Protein AF-A0A1E5K5W7-F1 (afdb_monomer)

Radius of gyration: 30.01 Å; Cα contacts (8 Å, |Δi|>4): 104; chains: 1; bounding box: 44×25×109 Å

Sequence (153 aa):
MSGNEMIEFVAALFMLGGAIMAVISAIGIIRFPDVYTRSHAGTKSSTLAVLMTLLGAFIYFASEQGFYSVRLLLGIAFVFLTAPVAGHLITRAAYRASVKMADTTIEDELKDVIKEVQEETQEEKKSIEELKENTDEVNVEKIDKNDSNAERT

pLDDT: mean 84.85, std 9.35, range [55.38, 96.12]

Secondary structure (DSSP, 8-state):
--HHHHHHHHHHHHHHHHHHHHHHHHHHHHH-SSHHHHHHHHHHHHHHHHHHHHHHHHHHHHHHHS---HHHHHHHHHHHHHHHHHHHHHHHHHHHTTPPPPTT----HHHHHHHHHHHHHHHHHHHHHHHHHHHHHHHHHHHHHHHHHHTT-

Structure (mmCIF, N/CA/C/O backbone):
data_AF-A0A1E5K5W7-F1
#
_entry.id   AF-A0A1E5K5W7-F1
#
loop_
_atom_site.group_PDB
_atom_site.id
_atom_site.type_symbol
_atom_site.label_atom_id
_atom_site.label_alt_id
_atom_site.label_comp_id
_atom_site.label_asym_id
_atom_site.label_entity_id
_atom_site.label_seq_id
_atom_site.pdbx_PDB_ins_code
_atom_site.Cartn_x
_atom_site.Cartn_y
_atom_site.Cartn_z
_atom_site.occupancy
_atom_site.B_iso_or_equiv
_atom_site.auth_seq_id
_atom_site.auth_comp_id
_atom_site.auth_asym_id
_atom_site.auth_atom_id
_atom_site.pdbx_PDB_model_num
ATOM 1 N N . MET A 1 1 ? -8.286 -1.126 38.473 1.00 60.28 1 MET A N 1
ATOM 2 C CA . MET A 1 1 ? -8.439 -0.601 37.107 1.00 60.28 1 MET A CA 1
ATOM 3 C C . MET A 1 1 ? -9.893 -0.744 36.737 1.00 60.28 1 MET A C 1
ATOM 5 O O . MET A 1 1 ? -10.424 -1.847 36.846 1.00 60.28 1 MET A O 1
ATOM 9 N N . SER A 1 2 ? -10.551 0.365 36.418 1.00 77.44 2 SER A N 1
ATOM 10 C CA . SER A 1 2 ? -11.895 0.315 35.837 1.00 77.44 2 SER A CA 1
ATOM 11 C C . SER A 1 2 ? -11.824 -0.347 34.448 1.00 77.44 2 SER A C 1
ATOM 13 O O . SER A 1 2 ? -10.752 -0.424 33.844 1.00 77.44 2 SER A O 1
ATOM 15 N N . GLY A 1 3 ? -12.942 -0.8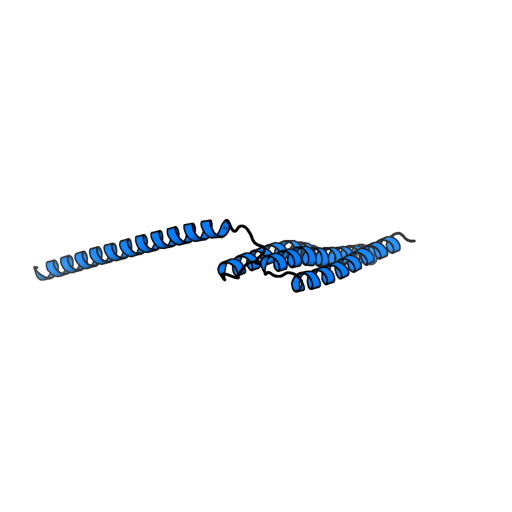74 33.936 1.00 76.06 3 GLY A N 1
ATOM 16 C CA . GLY A 1 3 ? -12.967 -1.511 32.610 1.00 76.06 3 GLY A CA 1
ATOM 17 C C . GLY A 1 3 ? -12.516 -0.570 31.483 1.00 76.06 3 GLY A C 1
ATOM 18 O O . GLY A 1 3 ? -11.834 -1.011 30.562 1.00 76.06 3 GLY A O 1
ATOM 19 N N . ASN A 1 4 ? -12.813 0.726 31.613 1.00 81.06 4 ASN A N 1
ATOM 20 C CA . ASN A 1 4 ? -12.421 1.754 30.647 1.00 81.06 4 ASN A CA 1
ATOM 21 C C . ASN A 1 4 ? -10.916 2.041 30.681 1.00 81.06 4 ASN A C 1
ATOM 23 O O . ASN A 1 4 ? -10.288 2.042 29.628 1.00 81.06 4 ASN A O 1
ATOM 27 N N . GLU A 1 5 ? -10.307 2.144 31.867 1.00 84.75 5 GLU A N 1
ATOM 28 C CA . GLU A 1 5 ? -8.856 2.367 31.996 1.00 84.75 5 GLU A CA 1
ATOM 29 C C . GLU A 1 5 ? -8.031 1.271 31.300 1.00 84.75 5 GLU A C 1
ATOM 31 O O . GLU A 1 5 ? -6.982 1.536 30.713 1.00 84.75 5 GLU A O 1
ATOM 36 N N . MET A 1 6 ? -8.500 0.017 31.340 1.00 88.00 6 MET A N 1
ATOM 37 C CA . MET A 1 6 ? -7.827 -1.081 30.642 1.00 88.00 6 MET A CA 1
ATOM 38 C C . MET A 1 6 ? -7.933 -0.937 29.117 1.00 88.00 6 MET A C 1
ATOM 40 O O . MET A 1 6 ? -6.960 -1.195 28.408 1.00 88.00 6 MET A O 1
ATOM 44 N N . ILE A 1 7 ? -9.092 -0.511 28.609 1.00 89.38 7 ILE A N 1
ATOM 45 C CA . ILE A 1 7 ? -9.319 -0.296 27.176 1.00 89.38 7 ILE A CA 1
ATOM 46 C C . ILE A 1 7 ? -8.482 0.880 26.664 1.00 89.38 7 ILE A C 1
ATOM 48 O O . ILE A 1 7 ? -7.869 0.769 25.603 1.00 89.38 7 ILE A O 1
ATOM 52 N N . GLU A 1 8 ? -8.393 1.967 27.429 1.00 88.94 8 GLU A N 1
ATOM 53 C CA . GLU A 1 8 ? -7.534 3.110 27.113 1.00 88.94 8 GLU A CA 1
ATOM 54 C C . GLU A 1 8 ? -6.067 2.696 26.985 1.00 88.94 8 GLU A C 1
ATOM 56 O O . GLU A 1 8 ? -5.397 3.062 26.017 1.00 88.94 8 GLU A O 1
ATOM 61 N N . PHE A 1 9 ? -5.574 1.872 27.915 1.00 91.62 9 PHE A N 1
ATOM 62 C CA . PHE A 1 9 ? -4.200 1.378 27.870 1.00 91.62 9 PHE A CA 1
ATOM 63 C C . PHE A 1 9 ? -3.940 0.508 26.631 1.00 91.62 9 PHE A C 1
ATOM 65 O O . PHE A 1 9 ? -2.911 0.649 25.966 1.00 91.62 9 PHE A O 1
ATOM 72 N N . VAL A 1 10 ? -4.891 -0.361 26.273 1.00 91.94 10 VAL A N 1
ATOM 73 C CA . VAL A 1 10 ? -4.809 -1.178 25.052 1.00 91.94 10 VAL A CA 1
ATOM 74 C C . VAL A 1 10 ? -4.834 -0.295 23.803 1.00 91.94 10 VAL A C 1
ATOM 76 O O . VAL A 1 10 ? -4.003 -0.474 22.913 1.00 91.94 10 VAL A O 1
ATOM 79 N N . ALA A 1 11 ? -5.731 0.689 23.736 1.00 92.75 11 ALA A N 1
ATOM 80 C CA . ALA A 1 11 ? -5.807 1.629 22.623 1.00 92.75 11 ALA A CA 1
ATOM 81 C C . ALA A 1 11 ? -4.501 2.423 22.457 1.00 92.75 11 ALA A C 1
ATOM 83 O O . ALA A 1 11 ? -3.990 2.550 21.340 1.00 92.75 11 ALA A O 1
ATOM 84 N N . ALA A 1 12 ? -3.921 2.895 23.564 1.00 93.00 12 ALA A N 1
ATOM 85 C CA . ALA A 1 12 ? -2.630 3.572 23.578 1.00 93.00 12 ALA A CA 1
ATOM 86 C C . ALA A 1 12 ? -1.505 2.669 23.054 1.00 93.00 12 ALA A C 1
ATOM 88 O O . ALA A 1 12 ? -0.698 3.112 22.236 1.00 93.00 12 ALA A O 1
ATOM 89 N N . LEU A 1 13 ? -1.484 1.391 23.448 1.00 94.81 13 LEU A N 1
ATOM 90 C CA . LEU A 1 13 ? -0.502 0.423 22.957 1.00 94.81 13 LEU A CA 1
ATOM 91 C C . LEU A 1 13 ? -0.634 0.185 21.444 1.00 94.81 13 LEU A C 1
ATOM 93 O O . LEU A 1 13 ? 0.376 0.121 20.743 1.00 94.81 13 LEU A O 1
ATOM 97 N N . PHE A 1 14 ? -1.861 0.105 20.922 1.00 94.69 14 PHE A N 1
ATOM 98 C CA . PHE A 1 14 ? -2.115 -0.015 19.483 1.00 94.69 14 PHE A CA 1
ATOM 99 C C . PHE A 1 14 ? -1.647 1.218 18.706 1.00 94.69 14 PHE A C 1
ATOM 101 O O . PHE A 1 14 ? -0.981 1.076 17.680 1.00 94.69 14 PHE A O 1
ATOM 108 N N . MET A 1 15 ? -1.942 2.423 19.200 1.00 95.06 15 MET A N 1
ATOM 109 C CA . MET A 1 15 ? -1.485 3.668 18.574 1.00 95.06 15 MET A CA 1
ATOM 110 C C . MET A 1 15 ? 0.042 3.789 18.604 1.00 95.06 15 MET A C 1
ATOM 112 O O . MET A 1 15 ? 0.654 4.146 17.598 1.00 95.06 15 MET A O 1
ATOM 116 N N . LEU A 1 16 ? 0.673 3.430 19.723 1.00 96.06 16 LEU A N 1
ATOM 117 C CA . LEU A 1 16 ? 2.127 3.447 19.863 1.00 96.06 16 LEU A CA 1
ATOM 118 C C . LEU A 1 16 ? 2.795 2.402 18.957 1.00 96.06 16 LEU A C 1
ATOM 120 O O . LEU A 1 16 ? 3.775 2.710 18.279 1.00 96.06 16 LEU A O 1
ATOM 124 N N . GLY A 1 17 ? 2.230 1.196 18.867 1.00 95.75 17 GLY A N 1
ATOM 125 C CA . GLY A 1 17 ? 2.673 0.170 17.923 1.00 95.75 17 GLY A CA 1
ATOM 126 C C . GLY A 1 17 ? 2.533 0.617 16.465 1.00 95.75 17 GLY A C 1
ATOM 127 O O . GLY A 1 17 ? 3.459 0.436 15.674 1.00 95.75 17 GLY A O 1
ATOM 128 N N . GLY A 1 18 ? 1.423 1.278 16.122 1.00 95.75 18 GLY A N 1
ATOM 129 C CA . GLY A 1 18 ? 1.215 1.887 14.809 1.00 95.75 18 GLY A CA 1
ATOM 130 C C . GLY A 1 18 ? 2.259 2.961 14.485 1.00 95.75 18 GLY A C 1
ATOM 131 O O . GLY A 1 18 ? 2.830 2.952 13.395 1.00 95.75 18 GLY A O 1
ATOM 132 N N . ALA A 1 19 ? 2.592 3.825 15.446 1.00 95.62 19 ALA A N 1
ATOM 133 C CA . ALA A 1 19 ? 3.629 4.844 15.286 1.00 95.62 19 ALA A CA 1
ATOM 134 C C . ALA A 1 19 ? 5.023 4.233 15.059 1.00 95.62 19 ALA A C 1
ATOM 136 O O . ALA A 1 19 ? 5.746 4.660 14.157 1.00 95.62 19 ALA A O 1
ATOM 137 N N . ILE A 1 20 ? 5.391 3.193 15.815 1.00 96.12 20 ILE A N 1
ATOM 138 C CA . ILE A 1 20 ? 6.658 2.471 15.616 1.00 96.12 20 ILE A CA 1
ATOM 139 C C . ILE A 1 20 ? 6.699 1.838 14.220 1.00 96.12 20 ILE A C 1
ATOM 141 O O . ILE A 1 20 ? 7.697 1.970 13.511 1.00 96.12 20 ILE A O 1
ATOM 145 N N . MET A 1 21 ? 5.606 1.206 13.786 1.00 94.81 21 MET A N 1
ATOM 146 C CA . MET A 1 21 ? 5.505 0.637 12.440 1.00 94.81 21 MET A CA 1
ATOM 147 C C . MET A 1 21 ? 5.626 1.704 11.345 1.00 94.81 21 MET A C 1
ATOM 149 O O . MET A 1 21 ? 6.248 1.442 10.316 1.00 94.81 21 MET A O 1
ATOM 153 N N . ALA A 1 22 ? 5.109 2.919 11.561 1.00 94.62 22 ALA A N 1
ATOM 154 C CA . ALA A 1 22 ? 5.268 4.027 10.618 1.00 94.62 22 ALA A CA 1
ATOM 155 C C . ALA A 1 22 ? 6.743 4.439 10.467 1.00 94.62 22 ALA A C 1
ATOM 157 O O . ALA A 1 22 ? 7.217 4.666 9.353 1.00 94.62 22 ALA A O 1
ATOM 158 N N . VAL A 1 23 ? 7.497 4.466 11.571 1.00 95.31 23 VAL A N 1
ATOM 159 C CA . VAL A 1 23 ? 8.943 4.735 11.545 1.00 95.31 23 VAL A CA 1
ATOM 160 C C . VAL A 1 23 ? 9.692 3.615 10.821 1.00 95.31 23 VAL A C 1
ATOM 162 O O . VAL A 1 23 ? 10.512 3.893 9.946 1.00 95.31 23 VAL A O 1
ATOM 165 N N . ILE A 1 24 ? 9.376 2.351 11.118 1.00 93.62 24 ILE A N 1
ATOM 166 C CA . ILE A 1 24 ? 9.959 1.193 10.422 1.00 93.62 24 ILE A CA 1
ATOM 167 C C . ILE A 1 24 ? 9.659 1.263 8.920 1.00 93.62 24 ILE A C 1
ATOM 169 O O . ILE A 1 24 ? 10.550 1.013 8.110 1.00 93.62 24 ILE A O 1
ATOM 173 N N . SER A 1 25 ? 8.444 1.662 8.537 1.00 92.75 25 SER A N 1
ATOM 174 C CA . SER A 1 25 ? 8.066 1.861 7.137 1.00 92.75 25 SER A CA 1
ATOM 175 C C . SER A 1 25 ? 8.931 2.915 6.454 1.00 92.75 25 SER A C 1
ATOM 177 O O . SER A 1 25 ? 9.406 2.685 5.342 1.00 92.75 25 SER A O 1
ATOM 179 N N . ALA A 1 26 ? 9.154 4.060 7.102 1.00 92.69 26 ALA A N 1
ATOM 180 C CA . ALA A 1 26 ? 9.996 5.120 6.556 1.00 92.69 26 ALA A CA 1
ATOM 181 C C . ALA A 1 26 ? 11.450 4.648 6.380 1.00 92.69 26 ALA A C 1
ATOM 183 O O . ALA A 1 26 ? 12.046 4.843 5.320 1.00 92.69 26 ALA A O 1
ATOM 184 N N . ILE A 1 27 ? 11.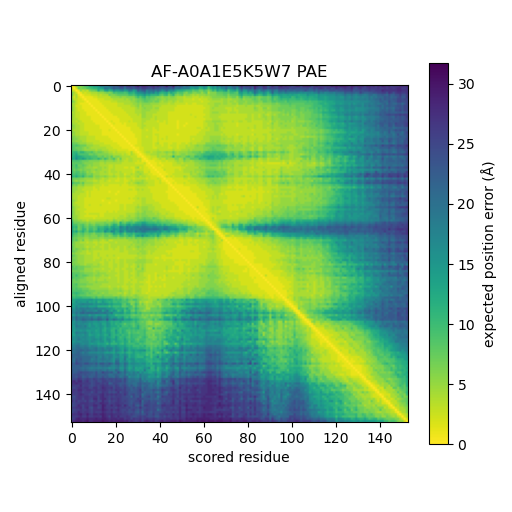996 3.955 7.383 1.00 93.25 27 ILE A N 1
ATOM 185 C CA . ILE A 1 27 ? 13.348 3.383 7.325 1.00 93.25 27 ILE A CA 1
ATOM 186 C C . ILE A 1 27 ? 13.448 2.332 6.212 1.00 93.25 27 ILE A C 1
ATOM 188 O O . ILE A 1 27 ? 14.424 2.329 5.462 1.00 93.25 27 ILE A O 1
ATOM 192 N N . GLY A 1 28 ? 12.438 1.470 6.065 1.00 88.44 28 GLY A N 1
ATOM 193 C CA . GLY A 1 28 ? 12.380 0.456 5.014 1.00 88.44 28 GLY A CA 1
ATOM 194 C C . GLY A 1 28 ? 12.497 1.076 3.624 1.00 88.44 28 GLY A C 1
ATOM 195 O O . GLY A 1 28 ? 13.357 0.677 2.842 1.00 88.44 28 GLY A O 1
ATOM 196 N N . ILE A 1 29 ? 11.714 2.118 3.342 1.00 89.38 29 ILE A N 1
ATOM 197 C CA . ILE A 1 29 ? 11.747 2.817 2.048 1.00 89.38 29 ILE A CA 1
ATOM 198 C C . ILE A 1 29 ? 13.140 3.400 1.749 1.00 89.38 29 ILE A C 1
ATOM 200 O O . ILE A 1 29 ? 13.587 3.349 0.604 1.00 89.38 29 ILE A O 1
ATOM 204 N N . ILE A 1 30 ? 13.849 3.912 2.759 1.00 90.56 30 ILE A N 1
ATOM 205 C CA . ILE A 1 30 ? 15.195 4.485 2.594 1.00 90.56 30 ILE A CA 1
ATOM 206 C C . ILE A 1 30 ? 16.260 3.391 2.406 1.00 90.56 30 ILE A C 1
ATOM 208 O O . ILE A 1 30 ? 17.221 3.583 1.662 1.00 90.56 30 ILE A O 1
ATOM 212 N N . ARG A 1 31 ? 16.115 2.243 3.080 1.00 90.00 31 ARG A N 1
ATOM 213 C CA . ARG A 1 31 ? 17.139 1.187 3.127 1.00 90.00 31 ARG A CA 1
ATOM 214 C C . ARG A 1 31 ? 17.138 0.280 1.896 1.00 90.00 31 ARG A C 1
ATOM 216 O O . ARG A 1 31 ? 18.201 -0.227 1.540 1.00 90.00 31 ARG A O 1
ATOM 223 N N . PHE A 1 32 ? 15.982 0.034 1.277 1.00 87.25 32 PHE A N 1
ATOM 224 C CA . PHE A 1 32 ? 15.895 -0.921 0.170 1.00 87.25 32 PHE A CA 1
ATOM 225 C C . PHE A 1 32 ? 16.517 -0.376 -1.132 1.00 87.25 32 PHE A C 1
ATOM 227 O O . PHE A 1 32 ? 16.402 0.819 -1.419 1.00 87.25 32 PHE A O 1
ATOM 234 N N . PRO A 1 33 ? 17.195 -1.226 -1.926 1.00 83.25 33 PRO A N 1
ATOM 235 C CA . PRO A 1 33 ? 17.977 -0.785 -3.083 1.00 83.25 33 PRO A CA 1
ATOM 236 C C . PRO A 1 33 ? 17.133 -0.480 -4.327 1.00 83.25 33 PRO A C 1
ATOM 238 O O . PRO A 1 33 ? 17.588 0.264 -5.188 1.00 83.25 33 PRO A O 1
ATOM 241 N N . ASP A 1 34 ? 15.915 -1.017 -4.422 1.00 85.19 34 ASP A N 1
ATOM 242 C CA . ASP A 1 34 ? 15.130 -1.027 -5.660 1.00 85.19 34 ASP A CA 1
ATOM 243 C C . ASP A 1 34 ? 13.660 -0.654 -5.415 1.00 85.19 34 ASP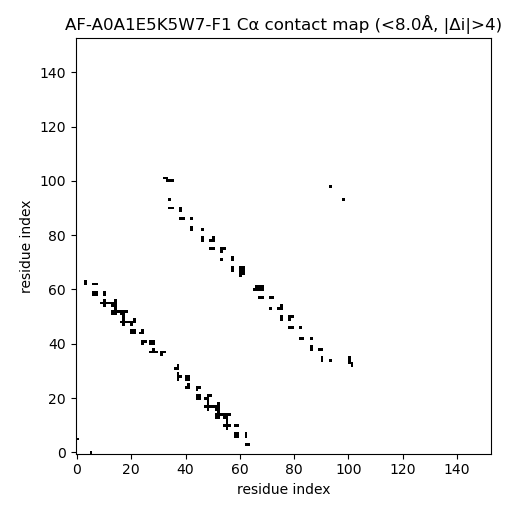 A C 1
ATOM 245 O O . ASP A 1 34 ? 13.124 -0.859 -4.328 1.00 85.19 34 ASP A O 1
ATOM 249 N N . VAL A 1 35 ? 12.994 -0.094 -6.425 1.00 85.06 35 VAL A N 1
ATOM 250 C CA . VAL A 1 35 ? 11.604 0.376 -6.379 1.00 85.06 35 VAL A CA 1
ATOM 251 C C . VAL A 1 35 ? 10.649 -0.755 -6.003 1.00 85.06 35 VAL A C 1
ATOM 253 O O . VAL A 1 35 ? 9.778 -0.548 -5.166 1.00 85.06 35 VAL A O 1
ATOM 256 N N . TYR A 1 36 ? 10.840 -1.965 -6.529 1.00 87.31 36 TYR A N 1
ATOM 257 C CA . TYR A 1 36 ? 9.973 -3.111 -6.226 1.00 87.31 36 TYR A CA 1
ATOM 258 C C . TYR A 1 36 ? 10.060 -3.520 -4.750 1.00 87.31 36 TYR A C 1
ATOM 260 O O . TYR A 1 36 ? 9.041 -3.707 -4.081 1.00 87.31 36 TYR A O 1
ATOM 268 N N . THR A 1 37 ? 11.281 -3.586 -4.212 1.00 86.62 37 THR A N 1
ATOM 269 C CA . THR A 1 37 ? 11.523 -3.933 -2.803 1.00 86.62 37 THR A CA 1
ATOM 270 C C . THR A 1 37 ? 11.104 -2.804 -1.857 1.00 86.62 37 THR A C 1
ATOM 272 O O . THR A 1 37 ? 10.507 -3.075 -0.813 1.00 86.62 37 THR A O 1
ATOM 275 N N . ARG A 1 38 ? 11.304 -1.537 -2.249 1.00 89.44 38 ARG A N 1
ATOM 276 C CA . ARG A 1 38 ? 10.794 -0.354 -1.533 1.00 89.44 38 ARG A CA 1
ATOM 277 C C . ARG A 1 38 ? 9.273 -0.319 -1.488 1.00 89.44 38 ARG A C 1
ATOM 279 O O . ARG A 1 38 ? 8.721 -0.110 -0.413 1.00 89.44 38 ARG A O 1
ATOM 286 N N . SER A 1 39 ? 8.598 -0.546 -2.614 1.00 88.62 39 SER A N 1
ATOM 287 C CA . SER A 1 39 ? 7.135 -0.597 -2.681 1.00 88.62 39 SER A CA 1
ATOM 288 C C . SER A 1 39 ? 6.591 -1.742 -1.837 1.00 88.62 39 SER A C 1
ATOM 290 O O . SER A 1 39 ? 5.638 -1.552 -1.090 1.00 88.62 39 SER A O 1
ATOM 292 N N . HIS A 1 40 ? 7.232 -2.911 -1.862 1.00 86.50 40 HIS A N 1
ATOM 293 C CA . HIS A 1 40 ? 6.817 -4.037 -1.033 1.00 86.50 40 HIS A CA 1
ATOM 294 C C . HIS A 1 40 ? 6.911 -3.733 0.465 1.00 86.50 40 HIS A C 1
ATOM 296 O O . HIS A 1 40 ? 5.942 -3.907 1.210 1.00 86.50 40 HIS A O 1
ATOM 302 N N . ALA A 1 41 ? 8.079 -3.265 0.904 1.00 87.62 41 ALA A N 1
ATOM 303 C CA . ALA A 1 41 ? 8.314 -2.936 2.298 1.00 87.62 41 ALA A CA 1
ATOM 304 C C . ALA A 1 41 ? 7.436 -1.771 2.756 1.00 87.62 41 ALA A C 1
ATOM 306 O O . ALA A 1 41 ? 6.764 -1.880 3.781 1.00 87.62 41 ALA A O 1
ATOM 307 N N . GLY A 1 42 ? 7.399 -0.692 1.972 1.00 87.56 42 GLY A N 1
ATOM 308 C CA . GLY A 1 42 ? 6.633 0.515 2.246 1.00 87.56 42 GLY A CA 1
ATOM 309 C C . GLY A 1 42 ? 5.139 0.240 2.309 1.00 87.56 42 GLY A C 1
ATOM 310 O O . GLY A 1 42 ? 4.513 0.570 3.307 1.00 87.56 42 GLY A O 1
ATOM 311 N N . THR A 1 43 ? 4.550 -0.428 1.316 1.00 89.75 43 THR A N 1
ATOM 312 C CA . THR A 1 43 ? 3.105 -0.700 1.305 1.00 89.75 43 THR A CA 1
ATOM 313 C C . THR A 1 43 ? 2.690 -1.621 2.454 1.00 89.75 43 THR A C 1
ATOM 315 O O . THR A 1 43 ? 1.732 -1.304 3.156 1.00 89.75 43 THR A O 1
ATOM 318 N N . LYS A 1 44 ? 3.408 -2.722 2.721 1.00 89.00 44 LYS A N 1
ATOM 319 C CA . LYS A 1 44 ? 3.038 -3.653 3.806 1.00 89.00 44 LYS A CA 1
ATOM 320 C C . LYS A 1 44 ? 3.107 -3.007 5.189 1.00 89.00 44 LYS A C 1
ATOM 322 O O . LYS A 1 44 ? 2.170 -3.129 5.976 1.00 89.00 44 LYS A O 1
ATOM 327 N N . SER A 1 45 ? 4.210 -2.321 5.479 1.00 92.12 45 SER A N 1
ATOM 328 C CA . SER A 1 45 ? 4.442 -1.737 6.803 1.00 92.12 45 SER A CA 1
ATOM 329 C C . SER A 1 45 ? 3.637 -0.455 7.032 1.00 92.12 45 SER A C 1
ATOM 331 O O . SER A 1 45 ? 3.060 -0.301 8.107 1.00 92.12 45 SER A O 1
ATOM 333 N N . SER A 1 46 ? 3.500 0.416 6.024 1.00 92.94 46 SER A N 1
ATOM 334 C CA . SER A 1 46 ? 2.683 1.635 6.143 1.00 92.94 46 SER A CA 1
ATOM 335 C C . SER A 1 46 ? 1.200 1.324 6.329 1.00 92.94 46 SER A C 1
ATOM 337 O O . SER A 1 46 ? 0.549 1.939 7.171 1.00 92.94 46 SER A O 1
ATOM 339 N N . THR A 1 47 ? 0.666 0.332 5.608 1.00 93.44 47 THR A N 1
ATOM 340 C CA . THR A 1 47 ? -0.744 -0.055 5.746 1.00 93.44 47 THR A CA 1
ATOM 341 C C . THR A 1 47 ? -1.011 -0.572 7.155 1.00 93.44 47 THR A C 1
ATOM 343 O O . THR A 1 47 ? -1.950 -0.121 7.802 1.00 93.44 47 THR A O 1
ATOM 346 N N . LEU A 1 48 ? -0.149 -1.450 7.681 1.00 93.06 48 LEU A N 1
ATOM 347 C CA . LEU A 1 48 ? -0.290 -1.959 9.046 1.00 93.06 48 LEU A CA 1
ATOM 348 C C . LEU A 1 48 ? -0.191 -0.839 10.096 1.00 93.06 48 LEU A C 1
ATOM 350 O O . LEU A 1 48 ? -0.982 -0.819 11.037 1.00 93.06 48 LEU A O 1
ATOM 354 N N . ALA A 1 49 ? 0.726 0.115 9.910 1.00 95.19 49 ALA A N 1
ATOM 355 C CA . ALA A 1 49 ? 0.890 1.269 10.793 1.00 95.19 49 ALA A CA 1
ATOM 356 C C . ALA A 1 49 ? -0.384 2.122 10.890 1.00 95.19 49 ALA A C 1
ATOM 358 O O . ALA A 1 49 ? -0.842 2.460 11.987 1.00 95.19 49 ALA A O 1
ATOM 359 N N . VAL A 1 50 ? -0.980 2.438 9.736 1.00 94.69 50 VAL A N 1
ATOM 360 C CA . VAL A 1 50 ? -2.209 3.236 9.661 1.00 94.69 50 VAL A CA 1
ATOM 361 C C . VAL A 1 50 ? -3.390 2.458 10.239 1.00 94.69 50 VAL A C 1
ATOM 363 O O . VAL A 1 50 ? -4.149 3.013 11.031 1.00 94.69 50 VAL A O 1
ATOM 366 N N . LEU A 1 51 ? -3.523 1.167 9.920 1.00 94.44 51 LEU A N 1
ATOM 367 C CA . LEU A 1 51 ? -4.606 0.330 10.441 1.00 94.44 51 LEU A CA 1
ATOM 368 C C . LEU A 1 51 ? -4.534 0.166 11.963 1.00 94.44 51 LEU A C 1
ATOM 370 O O . LEU A 1 51 ? -5.556 0.328 12.622 1.00 94.44 51 LEU A O 1
ATOM 374 N N . MET A 1 52 ? -3.352 -0.097 12.535 1.00 94.38 52 MET A N 1
ATOM 375 C CA . MET A 1 52 ? -3.184 -0.179 13.994 1.00 94.38 52 MET A CA 1
ATOM 376 C C . MET A 1 52 ? -3.539 1.139 14.681 1.00 94.38 52 MET A C 1
ATOM 378 O O . MET A 1 52 ? -4.256 1.132 15.680 1.00 94.38 52 MET A O 1
ATOM 382 N N . THR A 1 53 ? -3.084 2.266 14.128 1.00 95.19 53 THR A N 1
ATOM 383 C CA . THR A 1 53 ? -3.377 3.595 14.682 1.00 95.19 53 THR A CA 1
ATOM 384 C C . THR A 1 53 ? -4.875 3.902 14.641 1.00 95.19 53 THR A C 1
ATOM 386 O O . THR A 1 53 ? -5.446 4.335 15.641 1.00 95.19 53 THR A O 1
ATOM 389 N N . LEU A 1 54 ? -5.536 3.638 13.509 1.00 93.81 54 LEU A N 1
ATOM 390 C CA . LEU A 1 54 ? -6.972 3.876 13.349 1.00 93.81 54 LEU A CA 1
ATOM 391 C C . LEU A 1 54 ? -7.823 2.934 14.209 1.00 93.81 54 LEU A C 1
ATOM 393 O O . LEU A 1 54 ? -8.829 3.375 14.759 1.00 93.81 54 LEU A O 1
ATOM 397 N N . LEU A 1 55 ? -7.424 1.667 14.356 1.00 92.50 55 LEU A N 1
ATOM 398 C CA . LEU A 1 55 ? -8.091 0.716 15.249 1.00 92.50 55 LEU A CA 1
ATOM 399 C C . LEU A 1 55 ? -7.955 1.134 16.715 1.00 92.50 55 LEU A C 1
ATOM 401 O O . LEU A 1 55 ? -8.951 1.133 17.433 1.00 92.50 55 LEU A O 1
ATOM 405 N N . GLY A 1 56 ? -6.760 1.547 17.148 1.00 92.25 56 GLY A N 1
ATOM 406 C CA . GLY A 1 56 ? -6.545 2.076 18.497 1.00 92.25 56 GLY A CA 1
ATOM 407 C C . GLY A 1 56 ? -7.410 3.308 18.769 1.00 92.25 56 GLY A C 1
ATOM 408 O O . GLY A 1 56 ? -8.116 3.357 19.774 1.00 92.25 56 GLY A O 1
ATOM 409 N N . ALA A 1 57 ? -7.449 4.255 17.827 1.00 91.38 57 ALA A N 1
ATOM 410 C CA . ALA A 1 57 ? -8.319 5.425 17.922 1.00 91.38 57 ALA A CA 1
ATOM 411 C C . ALA A 1 57 ? -9.808 5.038 17.972 1.00 91.38 57 ALA A C 1
ATOM 413 O O . ALA A 1 57 ? -10.559 5.580 18.778 1.00 91.38 57 ALA A O 1
ATOM 414 N N . PHE A 1 58 ? -10.243 4.082 17.148 1.00 90.56 58 PHE A N 1
ATOM 415 C CA . PHE A 1 58 ? -11.626 3.604 17.137 1.00 90.56 58 PHE A CA 1
ATOM 416 C C . PHE A 1 58 ? -12.038 2.990 18.477 1.00 90.56 58 PHE A C 1
ATOM 418 O O . PHE A 1 58 ? -13.106 3.319 18.985 1.00 90.56 58 PHE A O 1
ATOM 425 N N . ILE A 1 59 ? -11.182 2.151 19.066 1.00 89.06 59 ILE A N 1
ATOM 426 C CA . ILE A 1 59 ? -11.418 1.537 20.379 1.00 89.06 59 ILE A CA 1
ATOM 427 C C . ILE A 1 59 ? -11.512 2.612 21.470 1.00 89.06 59 ILE A C 1
ATOM 429 O O . ILE A 1 59 ? -12.428 2.568 22.290 1.00 89.06 59 ILE A O 1
ATOM 433 N N . TYR A 1 60 ? -10.614 3.602 21.447 1.00 88.75 60 TYR A N 1
ATOM 434 C CA . TYR A 1 60 ? -10.631 4.712 22.400 1.00 88.75 60 TYR A CA 1
ATOM 435 C C . TYR A 1 60 ? -11.936 5.519 22.322 1.00 88.75 60 TYR A C 1
ATOM 437 O O . TYR A 1 60 ? -12.623 5.685 23.326 1.00 88.75 60 TYR A O 1
ATOM 445 N N . PHE A 1 61 ? -12.341 5.955 21.124 1.00 86.31 61 PHE A N 1
ATOM 446 C CA . PHE A 1 61 ? -13.581 6.721 20.951 1.00 86.31 61 PHE A CA 1
ATOM 447 C C . PHE A 1 61 ? -14.841 5.910 21.275 1.00 86.31 61 PHE A C 1
ATOM 449 O O . PHE A 1 61 ? -15.792 6.462 21.833 1.00 86.31 61 PHE A O 1
ATOM 456 N N . ALA A 1 62 ? -14.847 4.611 20.965 1.00 86.12 62 ALA A N 1
ATOM 457 C CA . ALA A 1 62 ? -15.957 3.728 21.304 1.00 86.12 62 ALA A CA 1
ATOM 458 C C . ALA A 1 62 ? -16.129 3.579 22.825 1.00 86.12 62 ALA A C 1
ATOM 460 O O . ALA A 1 62 ? -17.262 3.555 23.302 1.00 86.12 62 ALA A O 1
ATOM 461 N N . SER A 1 63 ? -15.025 3.516 23.578 1.00 81.75 63 SER A N 1
ATOM 462 C CA . SER A 1 63 ? -15.041 3.381 25.040 1.00 81.75 63 SER A CA 1
ATOM 463 C C . SER A 1 63 ? -15.367 4.691 25.759 1.00 81.75 63 SER A C 1
ATOM 465 O O . SER A 1 63 ? -16.150 4.688 26.706 1.00 81.75 63 SER A O 1
ATOM 467 N N . GLU A 1 64 ? -14.784 5.806 25.312 1.00 78.12 64 GLU A N 1
ATOM 468 C CA . GLU A 1 64 ? -14.855 7.084 26.030 1.00 78.12 64 GLU A CA 1
ATOM 469 C C . GLU A 1 64 ? -16.156 7.845 25.749 1.00 78.12 64 GLU A C 1
ATOM 471 O O . GLU A 1 64 ? -16.777 8.409 26.646 1.00 78.12 64 GLU A O 1
ATOM 476 N N . GLN A 1 65 ? -16.590 7.861 24.485 1.00 73.31 65 GLN A N 1
ATOM 477 C CA . GLN A 1 65 ? -17.744 8.653 24.048 1.00 73.31 65 GLN A CA 1
ATOM 478 C C . GLN A 1 65 ? -18.996 7.796 23.828 1.00 73.31 65 GLN A C 1
ATOM 480 O O . GLN A 1 65 ? -20.077 8.345 23.635 1.00 73.31 65 GLN A O 1
ATOM 485 N N . GLY A 1 66 ? -18.873 6.462 23.828 1.00 73.75 66 GLY A N 1
ATOM 486 C CA . GLY A 1 66 ? -19.985 5.547 23.546 1.00 73.75 66 GLY A CA 1
ATOM 487 C C . GLY A 1 66 ? -20.500 5.614 22.101 1.00 73.75 66 GLY A C 1
ATOM 488 O O . GLY A 1 66 ? -21.560 5.067 21.799 1.00 73.75 66 GLY A O 1
ATOM 489 N N . PHE A 1 67 ? -19.769 6.280 21.198 1.00 78.25 67 PHE A N 1
ATOM 490 C CA . PHE A 1 67 ? -20.144 6.459 19.796 1.00 78.25 67 PHE A CA 1
ATOM 491 C C . PHE A 1 67 ? -19.175 5.734 18.861 1.00 78.25 67 PHE A C 1
ATOM 493 O O . PHE A 1 67 ? -17.966 5.962 18.870 1.00 78.25 67 PHE A O 1
ATOM 500 N N . TYR A 1 68 ? -19.727 4.911 17.970 1.00 83.69 68 TYR A N 1
ATOM 501 C CA . TYR A 1 68 ? -18.968 4.278 16.894 1.00 83.69 68 TYR A CA 1
ATOM 502 C C . TYR A 1 68 ? -18.811 5.249 15.723 1.00 83.69 68 TYR A C 1
ATOM 504 O O . TYR A 1 68 ? -19.756 5.523 14.981 1.00 83.69 68 TYR A O 1
ATOM 512 N N . SER A 1 69 ? -17.602 5.781 15.538 1.00 86.44 69 SER A N 1
ATOM 513 C CA . SER A 1 69 ? -17.336 6.729 14.456 1.00 86.44 69 SER A CA 1
ATOM 514 C C . SER A 1 69 ? -17.246 6.015 13.106 1.00 86.44 69 SER A C 1
ATOM 516 O O . SER A 1 69 ? -16.233 5.399 12.766 1.00 86.44 69 SER A O 1
ATOM 518 N N . VAL A 1 70 ? -18.298 6.147 12.293 1.00 89.06 70 VAL A N 1
ATOM 519 C CA . VAL A 1 70 ? -18.366 5.591 10.928 1.00 89.06 70 VAL A CA 1
ATOM 520 C C . VAL A 1 70 ? -17.206 6.088 10.058 1.00 89.06 70 VAL A C 1
ATOM 522 O O . VAL A 1 70 ? -16.704 5.353 9.214 1.00 89.06 70 VAL A O 1
ATOM 525 N N . ARG A 1 71 ? -16.720 7.313 10.298 1.00 90.44 71 ARG A N 1
ATOM 526 C CA . ARG A 1 71 ? -15.600 7.907 9.557 1.00 90.44 71 ARG A CA 1
ATOM 527 C C . ARG A 1 71 ? -14.284 7.150 9.768 1.00 90.44 71 ARG A C 1
ATOM 529 O O . ARG A 1 71 ? -13.515 7.027 8.819 1.00 90.44 71 ARG A O 1
ATOM 536 N N . LEU A 1 72 ? -14.039 6.624 10.974 1.00 91.25 72 LEU A N 1
ATOM 537 C CA . LEU A 1 72 ? -12.862 5.792 11.265 1.00 91.25 72 LEU A CA 1
ATOM 538 C C . LEU A 1 72 ? -12.958 4.446 10.546 1.00 91.25 72 LEU A C 1
ATOM 540 O O . LEU A 1 72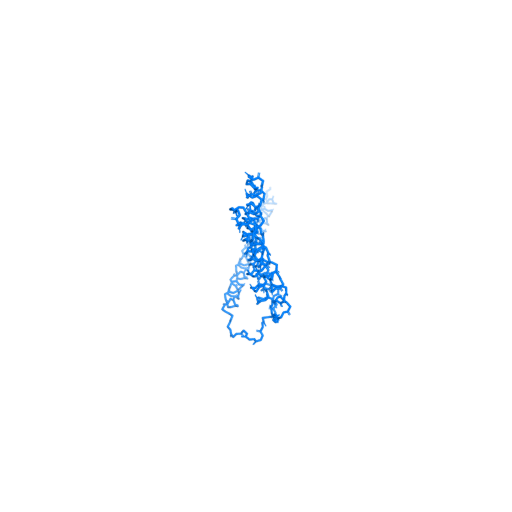 ? -11.998 4.034 9.901 1.00 91.25 72 LEU A O 1
ATOM 544 N N . LEU A 1 73 ? -14.129 3.806 10.587 1.00 90.81 73 LEU A N 1
ATOM 545 C CA . LEU A 1 73 ? -14.360 2.539 9.892 1.00 90.81 73 LEU A CA 1
ATOM 546 C C . LEU A 1 73 ? -14.199 2.690 8.370 1.00 90.81 73 LEU A C 1
ATOM 548 O O . LEU A 1 73 ? -13.525 1.879 7.735 1.00 90.81 73 LEU A O 1
ATOM 552 N N . LEU A 1 74 ? -14.751 3.766 7.797 1.00 93.88 74 LEU A N 1
ATOM 553 C CA . LEU A 1 74 ? -14.551 4.109 6.390 1.00 93.88 74 LEU A CA 1
ATOM 554 C C . LEU A 1 74 ? -13.075 4.357 6.075 1.00 93.88 74 LEU A C 1
ATOM 556 O O . LEU A 1 74 ? -12.602 3.902 5.044 1.00 93.88 74 LEU A O 1
ATOM 560 N N . GLY A 1 75 ? -12.342 5.045 6.956 1.00 93.56 75 GLY A N 1
ATOM 561 C CA . GLY A 1 75 ? -10.908 5.284 6.793 1.00 93.56 75 GLY A CA 1
ATOM 562 C C . GLY A 1 75 ? -10.098 3.987 6.747 1.00 93.56 75 GLY A C 1
ATOM 563 O O . GLY A 1 75 ? -9.270 3.818 5.856 1.00 93.56 75 GLY A O 1
ATOM 564 N N . ILE A 1 76 ? -10.386 3.047 7.651 1.00 93.25 76 ILE A N 1
ATOM 565 C CA . ILE A 1 76 ? -9.764 1.714 7.690 1.00 93.25 76 ILE A CA 1
ATOM 566 C C . ILE A 1 76 ? -10.029 0.968 6.378 1.00 93.25 76 ILE A C 1
ATOM 568 O O . ILE A 1 76 ? -9.086 0.532 5.719 1.00 93.25 76 ILE A O 1
ATOM 572 N N . ALA A 1 77 ? -11.298 0.861 5.972 1.00 94.31 77 ALA A N 1
ATOM 573 C CA . ALA A 1 77 ? -11.683 0.164 4.746 1.00 94.31 77 ALA A CA 1
ATOM 574 C C . ALA A 1 77 ? -11.081 0.823 3.495 1.00 94.31 77 ALA A C 1
ATOM 576 O O . ALA A 1 77 ? -10.565 0.140 2.611 1.00 94.31 77 ALA A O 1
ATOM 577 N N . PHE A 1 78 ? -11.103 2.155 3.443 1.00 94.56 78 PHE A N 1
ATOM 578 C CA . PHE A 1 78 ? -10.576 2.923 2.326 1.00 94.56 78 PHE A CA 1
ATOM 579 C C . PHE A 1 78 ? -9.072 2.719 2.170 1.00 94.56 78 PHE A C 1
ATOM 581 O O . PHE A 1 78 ? -8.633 2.360 1.080 1.00 94.56 78 PHE A O 1
ATOM 588 N N . VAL A 1 79 ? -8.289 2.888 3.243 1.00 92.88 79 VAL A N 1
ATOM 589 C CA . VAL A 1 79 ? -6.827 2.702 3.219 1.00 92.88 79 VAL A CA 1
ATOM 590 C C . VAL A 1 79 ? -6.469 1.257 2.890 1.00 92.88 79 VAL A C 1
ATOM 592 O O . VAL A 1 79 ? -5.582 1.022 2.073 1.00 92.88 79 VAL A O 1
ATOM 595 N N . PHE A 1 80 ? -7.182 0.288 3.469 1.00 92.38 80 PHE A N 1
ATOM 596 C CA . PHE A 1 80 ? -6.950 -1.128 3.192 1.00 92.38 80 PHE A CA 1
ATOM 597 C C . PHE A 1 80 ? -7.158 -1.480 1.715 1.00 92.38 80 PHE A C 1
ATOM 599 O O . PHE A 1 80 ? -6.420 -2.296 1.172 1.00 92.38 80 PHE A O 1
ATOM 606 N N . LEU A 1 81 ? -8.125 -0.842 1.051 1.00 93.31 81 LEU A N 1
ATOM 607 C CA . LEU A 1 81 ? -8.400 -1.060 -0.368 1.00 93.31 81 LEU A CA 1
ATOM 608 C C . LEU A 1 81 ? -7.451 -0.268 -1.276 1.00 93.31 81 LEU A C 1
ATOM 610 O O . LEU A 1 81 ? -6.964 -0.795 -2.275 1.00 93.31 81 LEU A O 1
ATOM 614 N N . THR A 1 82 ? -7.151 0.988 -0.940 1.00 93.31 82 THR A N 1
ATOM 615 C CA . THR A 1 82 ? -6.286 1.839 -1.777 1.00 93.31 82 THR A CA 1
ATOM 616 C C . THR A 1 82 ? -4.814 1.462 -1.696 1.00 93.31 82 THR A C 1
ATOM 618 O O . THR A 1 82 ? -4.123 1.566 -2.707 1.00 93.31 82 THR A O 1
ATOM 621 N N . ALA A 1 83 ? -4.319 0.994 -0.550 1.00 91.00 83 ALA A N 1
ATOM 622 C CA . ALA A 1 83 ? -2.913 0.636 -0.388 1.00 91.00 83 ALA A CA 1
ATOM 623 C C . ALA A 1 83 ? -2.404 -0.442 -1.376 1.00 91.00 83 ALA A C 1
ATOM 625 O O . ALA A 1 83 ? -1.385 -0.192 -2.031 1.00 91.00 83 ALA A O 1
ATOM 626 N N . PRO A 1 84 ? -3.066 -1.607 -1.556 1.00 89.81 84 PRO A N 1
ATOM 627 C CA . PRO A 1 84 ? -2.622 -2.616 -2.519 1.00 89.81 84 PRO A CA 1
ATOM 628 C C . PRO A 1 84 ? -2.757 -2.141 -3.968 1.00 89.81 84 PRO A C 1
ATOM 630 O O . PRO A 1 84 ? -1.875 -2.414 -4.781 1.00 89.81 84 PRO A O 1
ATOM 633 N N . VAL A 1 85 ? -3.812 -1.383 -4.287 1.00 93.12 85 VAL A N 1
ATOM 634 C CA . VAL A 1 85 ? -4.012 -0.814 -5.629 1.00 93.12 85 VAL A CA 1
ATOM 635 C C . VAL A 1 85 ? -2.890 0.170 -5.962 1.00 93.12 85 VAL A C 1
ATOM 637 O O . VAL A 1 85 ? -2.274 0.062 -7.020 1.00 93.12 85 VAL A O 1
ATOM 640 N N . ALA A 1 86 ? -2.564 1.084 -5.045 1.00 90.44 86 ALA A N 1
ATOM 641 C CA . ALA A 1 86 ? -1.476 2.040 -5.219 1.00 90.44 86 ALA A CA 1
ATOM 642 C C . ALA A 1 86 ? -0.121 1.334 -5.384 1.00 90.44 86 ALA A C 1
ATOM 644 O O . ALA A 1 86 ? 0.624 1.652 -6.310 1.00 90.44 86 ALA A O 1
ATOM 645 N N . GLY A 1 87 ? 0.176 0.339 -4.540 1.00 89.50 87 GLY A N 1
ATOM 646 C CA . GLY A 1 87 ? 1.406 -0.451 -4.642 1.00 89.50 87 GLY A CA 1
ATOM 647 C C . GLY A 1 87 ? 1.536 -1.153 -5.995 1.00 89.50 87 GLY A C 1
ATOM 648 O O . GLY A 1 87 ? 2.566 -1.035 -6.657 1.00 89.50 87 GLY A O 1
ATOM 649 N N . HIS A 1 88 ? 0.467 -1.810 -6.452 1.00 90.88 88 HIS A N 1
ATOM 650 C CA . HIS A 1 88 ? 0.447 -2.494 -7.743 1.00 90.88 88 HIS A CA 1
ATOM 651 C C . HIS A 1 8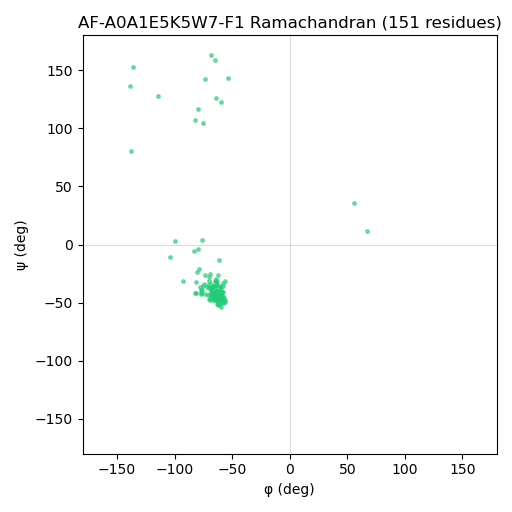8 ? 0.639 -1.528 -8.923 1.00 90.88 88 HIS A C 1
ATOM 653 O O . HIS A 1 88 ? 1.423 -1.809 -9.829 1.00 90.88 88 HIS A O 1
ATOM 659 N N . LEU A 1 89 ? -0.028 -0.369 -8.904 1.00 92.94 89 LEU A N 1
ATOM 660 C CA . LEU A 1 89 ? 0.113 0.649 -9.949 1.00 92.94 89 LEU A CA 1
ATOM 661 C C . LEU A 1 89 ? 1.533 1.218 -10.015 1.00 92.94 89 LEU A C 1
ATOM 663 O O . LEU A 1 89 ? 2.059 1.381 -11.115 1.00 92.94 89 LEU A O 1
ATOM 667 N N . ILE A 1 90 ? 2.171 1.468 -8.867 1.00 90.94 90 ILE A N 1
ATOM 668 C CA . ILE A 1 90 ? 3.564 1.935 -8.804 1.00 90.94 90 ILE A CA 1
ATOM 669 C C . ILE A 1 90 ? 4.502 0.887 -9.406 1.00 90.94 90 ILE A C 1
ATOM 671 O O . ILE A 1 90 ? 5.328 1.222 -10.252 1.00 90.94 90 ILE A O 1
ATOM 675 N N . THR A 1 91 ? 4.350 -0.383 -9.025 1.00 89.12 91 THR A N 1
ATOM 676 C CA . THR A 1 91 ? 5.157 -1.484 -9.563 1.00 89.12 91 THR A CA 1
ATOM 677 C C . THR A 1 91 ? 4.976 -1.641 -11.073 1.00 89.12 91 THR A C 1
ATOM 679 O O . THR A 1 91 ? 5.956 -1.722 -11.811 1.00 89.12 91 THR A O 1
ATOM 682 N N . ARG A 1 92 ? 3.730 -1.614 -11.556 1.00 89.12 92 ARG A N 1
ATOM 683 C CA . ARG A 1 92 ? 3.421 -1.712 -12.987 1.00 89.12 92 ARG A CA 1
ATOM 684 C C . ARG A 1 92 ? 3.986 -0.531 -13.780 1.00 89.12 92 ARG A C 1
ATOM 686 O O . ARG A 1 92 ? 4.491 -0.720 -14.885 1.00 89.12 92 ARG A O 1
ATOM 693 N N . ALA A 1 93 ? 3.910 0.680 -13.228 1.00 89.69 93 ALA A N 1
ATOM 694 C CA . ALA A 1 93 ? 4.477 1.876 -13.842 1.00 89.69 93 ALA A CA 1
ATOM 695 C C . ALA A 1 93 ? 6.011 1.824 -13.884 1.00 89.69 93 ALA A C 1
ATOM 697 O O . ALA A 1 93 ? 6.590 2.131 -14.923 1.00 89.69 93 ALA A O 1
ATOM 698 N N . ALA A 1 94 ? 6.660 1.385 -12.801 1.00 88.19 94 ALA A N 1
ATOM 699 C CA . ALA A 1 94 ? 8.112 1.217 -12.742 1.00 88.19 94 ALA A CA 1
ATOM 700 C C . ALA A 1 94 ? 8.611 0.203 -13.782 1.00 88.19 94 ALA A C 1
ATOM 702 O O . ALA A 1 94 ? 9.585 0.474 -14.486 1.00 88.19 94 ALA A O 1
ATOM 703 N N . TYR A 1 95 ? 7.894 -0.913 -13.942 1.00 87.31 95 TYR A N 1
ATOM 704 C CA . TYR A 1 95 ? 8.228 -1.922 -14.946 1.00 87.31 95 TYR A CA 1
ATOM 705 C C . TYR A 1 95 ? 8.087 -1.377 -16.367 1.00 87.31 95 TYR A C 1
ATOM 707 O O . TYR A 1 95 ? 8.999 -1.491 -17.182 1.00 87.31 95 TYR A O 1
ATOM 715 N N . ARG A 1 96 ? 6.980 -0.685 -16.662 1.00 85.69 96 ARG A N 1
ATOM 716 C CA . ARG A 1 96 ? 6.767 -0.058 -17.976 1.00 85.69 96 ARG A CA 1
ATOM 717 C C . ARG A 1 96 ? 7.776 1.056 -18.276 1.00 85.69 96 ARG A C 1
ATOM 719 O O . ARG A 1 96 ? 8.133 1.251 -19.432 1.00 85.69 96 ARG A O 1
ATOM 726 N N . ALA A 1 97 ? 8.257 1.761 -17.255 1.00 87.06 97 ALA A N 1
ATOM 727 C CA . ALA A 1 97 ? 9.318 2.756 -17.378 1.00 87.06 97 ALA A CA 1
ATOM 728 C C . ALA A 1 97 ? 10.724 2.138 -17.529 1.00 87.06 97 ALA A C 1
ATOM 730 O O . ALA A 1 97 ? 11.702 2.879 -17.583 1.00 87.06 97 ALA A O 1
ATOM 731 N N . SER A 1 98 ? 10.838 0.803 -17.610 1.00 83.25 98 SER A N 1
ATOM 732 C CA . SER A 1 98 ? 12.108 0.073 -17.728 1.00 83.25 98 SER A CA 1
ATOM 733 C C . SER A 1 98 ? 13.097 0.405 -16.605 1.00 83.25 98 SER A C 1
ATOM 735 O O . SER A 1 98 ? 14.308 0.481 -16.821 1.00 83.25 98 SER A O 1
ATOM 737 N N . VAL A 1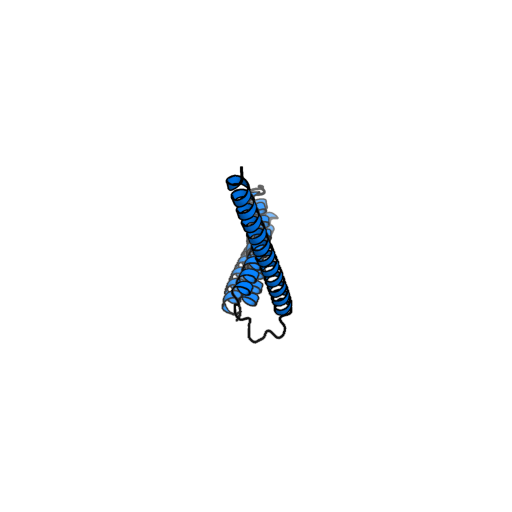 99 ? 12.584 0.626 -15.389 1.00 83.50 99 VAL A N 1
ATOM 738 C CA . VAL A 1 99 ? 13.426 0.860 -14.212 1.00 83.50 99 VAL A CA 1
ATOM 739 C C . VAL A 1 99 ? 14.239 -0.399 -13.930 1.00 83.50 99 VAL A C 1
ATOM 741 O O . VAL A 1 99 ? 13.682 -1.489 -13.790 1.00 83.50 99 VAL A O 1
ATOM 744 N N . LYS A 1 100 ? 15.564 -0.235 -13.839 1.00 79.56 100 LYS A N 1
ATOM 745 C CA . LYS A 1 100 ? 16.492 -1.326 -13.541 1.00 79.56 100 LYS A CA 1
ATOM 746 C C . LYS A 1 100 ? 16.141 -1.942 -12.183 1.00 79.56 100 LYS A C 1
ATOM 748 O O . LYS A 1 100 ? 16.142 -1.238 -11.176 1.00 79.56 100 LYS A O 1
ATOM 753 N N . MET A 1 101 ? 15.874 -3.244 -12.178 1.00 81.62 101 MET A N 1
ATOM 754 C CA . MET A 1 101 ? 15.690 -4.020 -10.952 1.00 81.62 101 MET A CA 1
ATOM 755 C C . MET A 1 101 ? 17.008 -4.142 -10.173 1.00 81.62 101 MET A C 1
ATOM 757 O O . MET A 1 101 ? 18.091 -3.924 -10.721 1.00 81.62 101 MET A O 1
ATOM 761 N N . ALA A 1 102 ? 16.926 -4.506 -8.892 1.00 81.19 102 ALA A N 1
ATOM 762 C CA . ALA A 1 102 ? 18.099 -4.755 -8.057 1.00 81.19 102 ALA A CA 1
ATOM 763 C C . ALA A 1 102 ? 19.040 -5.772 -8.721 1.00 81.19 102 ALA A C 1
ATOM 765 O O . ALA A 1 102 ? 18.577 -6.772 -9.267 1.00 81.19 102 ALA A O 1
ATOM 766 N N . ASP A 1 103 ? 20.356 -5.580 -8.579 1.00 75.50 103 ASP A N 1
ATOM 767 C CA . ASP A 1 103 ? 21.371 -6.511 -9.108 1.00 75.50 103 ASP A CA 1
ATOM 768 C C . ASP A 1 103 ? 21.275 -7.922 -8.487 1.00 75.50 103 ASP A C 1
ATOM 770 O O . ASP A 1 103 ? 21.858 -8.875 -8.991 1.00 75.50 103 ASP A O 1
ATOM 774 N N . THR A 1 104 ? 20.518 -8.066 -7.395 1.00 81.50 104 THR A N 1
ATOM 775 C CA . THR A 1 104 ? 20.193 -9.343 -6.745 1.00 81.50 104 THR A CA 1
ATOM 776 C C . THR A 1 104 ? 19.065 -10.117 -7.433 1.00 81.50 104 THR A C 1
ATOM 778 O O . THR A 1 104 ? 18.713 -11.200 -6.973 1.00 81.50 104 THR A O 1
ATOM 781 N N . THR A 1 105 ? 18.441 -9.558 -8.470 1.00 79.94 105 THR A N 1
ATOM 782 C CA . THR A 1 105 ? 17.326 -10.194 -9.185 1.00 79.94 105 THR A CA 1
ATOM 783 C C . THR A 1 105 ? 17.878 -11.233 -10.155 1.00 79.94 105 THR A C 1
ATOM 785 O O . THR A 1 105 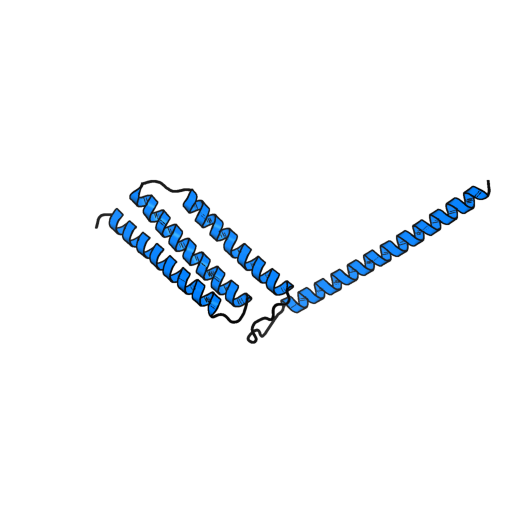? 18.626 -10.886 -11.065 1.00 79.94 105 THR A O 1
ATOM 788 N N . ILE A 1 106 ? 17.536 -12.505 -9.935 1.00 77.12 106 ILE A N 1
ATOM 789 C CA . ILE A 1 106 ? 18.071 -13.640 -10.707 1.00 77.12 106 ILE A CA 1
ATOM 790 C C . ILE A 1 106 ? 17.164 -13.988 -11.897 1.00 77.12 106 ILE A C 1
ATOM 792 O O . ILE A 1 106 ? 17.660 -14.410 -12.937 1.00 77.12 106 ILE A O 1
ATOM 796 N N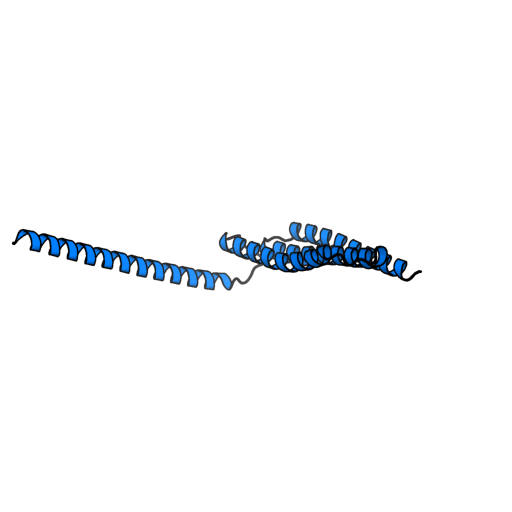 . GLU A 1 107 ? 15.854 -13.775 -11.767 1.00 76.38 107 GLU A N 1
ATOM 797 C CA . GLU A 1 107 ? 14.848 -14.252 -12.718 1.00 76.38 107 GLU A CA 1
ATOM 798 C C . GLU A 1 107 ? 13.771 -13.182 -12.959 1.00 76.38 107 GLU A C 1
ATOM 800 O O . GLU A 1 107 ? 13.318 -12.527 -12.018 1.00 76.38 107 GLU A O 1
ATOM 805 N N . ASP A 1 108 ? 13.396 -12.985 -14.226 1.00 82.44 108 ASP A N 1
ATOM 806 C CA . ASP A 1 108 ? 12.337 -12.069 -14.670 1.00 82.44 108 ASP A CA 1
ATOM 807 C C . ASP A 1 108 ? 11.505 -12.747 -15.767 1.00 82.44 108 ASP A C 1
ATOM 809 O O . ASP A 1 108 ? 11.701 -12.503 -16.957 1.00 82.44 108 ASP A O 1
ATOM 813 N N . GLU A 1 109 ? 10.578 -13.613 -15.353 1.00 82.94 109 GLU A N 1
ATOM 814 C CA . GLU A 1 109 ? 9.642 -14.304 -16.255 1.00 82.94 109 GLU A CA 1
ATOM 815 C C . GLU A 1 109 ? 8.719 -13.321 -16.999 1.00 82.94 109 GLU A C 1
ATOM 817 O O . GLU A 1 109 ? 8.249 -13.593 -18.103 1.00 82.94 109 GLU A O 1
ATOM 822 N N . LEU A 1 110 ? 8.467 -12.142 -16.416 1.00 81.88 110 LEU A N 1
ATOM 823 C CA . LEU A 1 110 ? 7.576 -11.142 -17.000 1.00 81.88 110 LEU A CA 1
ATOM 824 C C . LEU A 1 110 ? 8.176 -10.510 -18.265 1.00 81.88 110 LEU A C 1
ATOM 826 O O . LEU A 1 110 ? 7.434 -10.059 -19.142 1.00 81.88 110 LEU A O 1
ATOM 830 N N . LYS A 1 111 ? 9.507 -10.500 -18.384 1.00 80.81 111 LYS A N 1
ATOM 831 C CA . LYS A 1 111 ? 10.211 -9.941 -19.542 1.00 80.81 111 LYS A CA 1
ATOM 832 C C . LYS A 1 111 ? 9.880 -10.673 -20.830 1.00 80.81 111 LYS A C 1
ATOM 834 O O . LYS A 1 111 ? 9.719 -10.023 -21.862 1.00 80.81 111 LYS A O 1
ATOM 839 N N . ASP A 1 112 ? 9.794 -11.995 -20.768 1.00 81.12 112 ASP A N 1
ATOM 840 C CA . ASP A 1 112 ? 9.545 -12.824 -21.944 1.00 81.12 112 ASP A CA 1
ATOM 841 C C . ASP A 1 112 ? 8.084 -12.695 -22.384 1.00 81.12 112 ASP A C 1
ATOM 843 O O . ASP A 1 112 ? 7.828 -12.416 -23.553 1.00 81.12 112 ASP A O 1
ATOM 847 N N . VAL A 1 113 ? 7.146 -12.699 -21.429 1.00 83.94 113 VAL A N 1
ATOM 848 C CA . VAL A 1 113 ? 5.718 -12.449 -21.696 1.00 83.94 113 VAL A CA 1
ATOM 849 C C . VAL A 1 113 ? 5.495 -11.067 -22.315 1.00 83.94 113 VAL A C 1
ATOM 851 O O . VAL A 1 113 ? 4.729 -10.916 -23.261 1.00 83.94 113 VAL A O 1
ATOM 854 N N . ILE A 1 114 ? 6.158 -10.021 -21.809 1.00 82.81 114 ILE A N 1
ATOM 855 C CA . ILE A 1 114 ? 5.987 -8.669 -22.360 1.00 82.81 114 ILE A CA 1
ATOM 856 C C . ILE A 1 114 ? 6.600 -8.531 -23.755 1.00 82.81 114 ILE A C 1
ATOM 858 O O . ILE A 1 114 ? 6.062 -7.765 -24.553 1.00 82.81 114 ILE A O 1
ATOM 862 N N . LYS A 1 115 ? 7.682 -9.251 -24.069 1.00 81.31 115 LYS A N 1
ATOM 863 C CA . LYS A 1 115 ? 8.219 -9.296 -25.436 1.00 81.31 115 LYS A CA 1
ATOM 864 C C . LYS A 1 115 ? 7.256 -9.985 -26.393 1.00 81.31 115 LYS A C 1
ATOM 866 O O . LYS A 1 115 ? 6.958 -9.400 -27.425 1.00 81.31 115 LYS A O 1
ATOM 871 N N . GLU A 1 116 ? 6.726 -11.147 -26.019 1.00 83.19 116 GLU A N 1
ATOM 872 C CA . GLU A 1 116 ? 5.756 -11.896 -26.826 1.00 83.19 116 GLU A CA 1
ATOM 873 C C . GLU A 1 116 ? 4.512 -11.043 -27.117 1.00 83.19 116 GLU A C 1
ATOM 875 O O . GLU A 1 116 ? 4.167 -10.809 -28.271 1.00 83.19 116 GLU A O 1
ATOM 880 N N . VAL A 1 117 ? 3.934 -10.418 -26.083 1.00 85.12 117 VAL A N 1
ATOM 881 C CA . VAL A 1 117 ? 2.792 -9.500 -26.240 1.00 85.12 117 VAL A CA 1
ATOM 882 C C . VAL A 1 117 ? 3.140 -8.293 -27.120 1.00 85.12 117 VAL A C 1
ATOM 884 O O . VAL A 1 117 ? 2.291 -7.804 -27.869 1.00 85.12 117 VAL A O 1
ATOM 887 N N . GLN A 1 118 ? 4.365 -7.762 -27.036 1.00 84.19 118 GLN A N 1
ATOM 888 C CA . GLN A 1 118 ? 4.803 -6.669 -27.909 1.00 84.19 118 GLN A CA 1
ATOM 889 C C . GLN A 1 118 ? 4.932 -7.129 -29.359 1.00 84.19 118 GLN A C 1
ATOM 891 O O . GLN A 1 118 ? 4.500 -6.391 -30.237 1.00 84.19 118 GLN A O 1
ATOM 896 N N . GLU A 1 119 ? 5.490 -8.308 -29.613 1.00 83.50 119 GLU A N 1
ATOM 897 C CA . GLU A 1 119 ? 5.637 -8.882 -30.951 1.00 83.50 119 GLU A CA 1
ATOM 898 C C . GLU A 1 119 ? 4.263 -9.132 -31.590 1.00 83.50 119 GLU A C 1
ATOM 900 O O . GLU A 1 119 ? 4.004 -8.589 -32.665 1.00 83.50 119 GLU A O 1
ATOM 905 N N . GLU A 1 120 ? 3.333 -9.774 -30.874 1.00 82.81 120 GLU A N 1
ATOM 906 C CA . GLU A 1 120 ? 1.942 -9.968 -31.315 1.00 82.81 120 GLU A CA 1
ATOM 907 C C . GLU A 1 120 ? 1.239 -8.635 -31.615 1.00 82.81 120 GLU A C 1
ATOM 909 O O . GLU A 1 120 ? 0.625 -8.462 -32.668 1.00 82.81 120 GLU A O 1
ATOM 914 N N . THR A 1 121 ? 1.378 -7.640 -30.727 1.00 82.00 121 THR A N 1
ATOM 915 C CA . THR A 1 121 ? 0.760 -6.317 -30.926 1.00 82.00 121 THR A CA 1
ATOM 916 C C . THR A 1 121 ? 1.329 -5.604 -32.161 1.00 82.00 121 THR A C 1
ATOM 918 O O . THR A 1 121 ? 0.633 -4.807 -32.794 1.00 82.00 121 THR A O 1
ATOM 921 N N . GLN A 1 122 ? 2.604 -5.823 -32.500 1.00 81.12 122 GLN A N 1
ATOM 922 C CA . GLN A 1 122 ? 3.217 -5.230 -33.692 1.00 81.12 122 GLN A CA 1
ATOM 923 C C . GLN A 1 122 ? 2.813 -5.972 -34.968 1.00 81.12 122 GLN A C 1
ATOM 925 O O . GLN A 1 122 ? 2.597 -5.326 -35.993 1.00 81.12 122 GLN A O 1
ATOM 930 N N . GLU A 1 123 ? 2.677 -7.296 -34.917 1.00 82.44 123 GLU A N 1
ATOM 931 C CA . GLU A 1 123 ? 2.161 -8.099 -36.029 1.00 82.44 123 GLU A CA 1
ATOM 932 C C . GLU A 1 123 ? 0.699 -7.764 -36.336 1.00 82.44 123 GLU A C 1
ATOM 934 O O . GLU A 1 123 ? 0.355 -7.523 -37.495 1.00 82.44 123 GLU A O 1
ATOM 939 N N . GLU A 1 124 ? -0.147 -7.629 -35.313 1.00 86.00 124 GLU A N 1
ATOM 940 C CA . GLU A 1 124 ? -1.547 -7.232 -35.478 1.00 86.00 124 GLU A CA 1
ATOM 941 C C . GLU A 1 124 ? -1.657 -5.828 -36.094 1.00 86.00 124 GLU A C 1
ATOM 943 O O . GLU A 1 124 ? -2.424 -5.614 -37.034 1.00 86.00 124 GLU A O 1
ATOM 948 N N . LYS A 1 125 ? -0.834 -4.870 -35.641 1.00 86.31 125 LYS A N 1
ATOM 949 C CA . LYS A 1 125 ? -0.797 -3.520 -36.226 1.00 86.31 125 LYS A CA 1
ATOM 950 C C . LYS A 1 125 ? -0.377 -3.521 -37.689 1.00 86.31 125 LYS A C 1
ATOM 952 O O . LYS A 1 125 ? -1.043 -2.864 -38.479 1.00 86.31 125 LYS A O 1
ATOM 957 N N . LYS A 1 126 ? 0.675 -4.262 -38.054 1.00 85.19 126 LYS A N 1
ATOM 958 C CA . LYS A 1 126 ? 1.116 -4.388 -39.454 1.00 85.19 126 LYS A CA 1
ATOM 959 C C . LYS A 1 126 ? 0.028 -5.000 -40.330 1.00 85.19 126 LYS A C 1
ATOM 961 O O . LYS A 1 126 ? -0.253 -4.469 -41.395 1.00 85.19 126 LYS A O 1
ATOM 966 N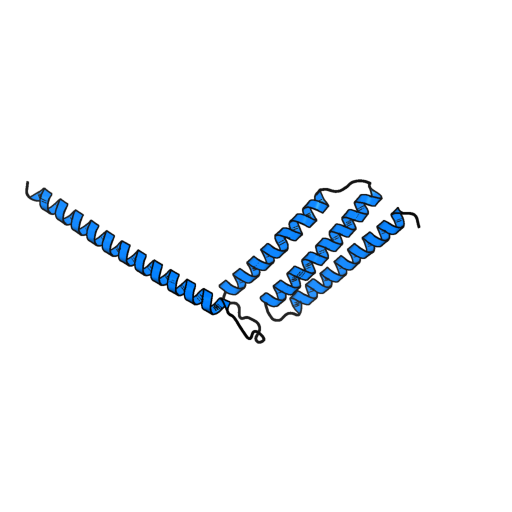 N . SER A 1 127 ? -0.636 -6.045 -39.836 1.00 82.31 127 SER A N 1
ATOM 967 C CA . SER A 1 127 ? -1.752 -6.699 -40.527 1.00 82.31 127 SER A CA 1
ATOM 968 C C . SER A 1 127 ? -2.916 -5.729 -40.767 1.00 82.31 127 SER A C 1
ATOM 970 O O . SER A 1 127 ? -3.491 -5.687 -41.851 1.00 82.31 127 SER A O 1
ATOM 972 N N . ILE A 1 128 ? -3.265 -4.918 -39.761 1.00 85.44 128 ILE A N 1
ATOM 973 C CA . ILE A 1 128 ? -4.314 -3.894 -39.872 1.00 85.44 128 ILE A CA 1
ATOM 974 C C . ILE A 1 128 ? -3.895 -2.763 -40.825 1.00 85.44 128 ILE A C 1
ATOM 976 O O . ILE A 1 128 ? -4.747 -2.233 -41.535 1.00 85.44 128 ILE A O 1
ATOM 980 N N . GLU A 1 129 ? -2.618 -2.377 -40.841 1.00 86.12 129 GLU A N 1
ATOM 981 C CA . GLU A 1 129 ? -2.073 -1.360 -41.751 1.00 86.12 129 GLU A CA 1
ATOM 982 C C . GLU A 1 129 ? -2.124 -1.841 -43.212 1.00 86.12 129 GLU A C 1
ATOM 984 O O . GLU A 1 129 ? -2.677 -1.138 -44.053 1.00 86.12 129 GLU A O 1
ATOM 989 N N . GLU A 1 130 ? -1.688 -3.074 -43.495 1.00 84.69 130 GLU A N 1
ATOM 990 C CA . GLU A 1 130 ? -1.774 -3.697 -44.830 1.00 84.69 130 GLU A CA 1
ATOM 991 C C . GLU A 1 130 ? -3.226 -3.855 -45.309 1.00 84.69 130 GLU A C 1
ATOM 993 O O . GLU A 1 130 ? -3.543 -3.609 -46.475 1.00 84.69 130 GLU A O 1
ATOM 998 N N . LEU A 1 131 ? -4.147 -4.233 -44.413 1.00 84.19 131 LEU A N 1
ATOM 999 C CA . LEU A 1 131 ? -5.576 -4.314 -44.736 1.00 84.19 131 LEU A CA 1
ATOM 1000 C C . LEU A 1 131 ? -6.170 -2.945 -45.085 1.00 84.19 131 LEU A C 1
ATOM 1002 O O . LEU A 1 131 ? -7.057 -2.870 -45.939 1.00 84.19 131 LEU A O 1
ATOM 1006 N N . LYS A 1 132 ? -5.705 -1.869 -44.440 1.00 83.69 132 LYS A N 1
ATOM 1007 C CA . LYS A 1 132 ? -6.120 -0.499 -44.767 1.00 83.69 132 LYS A CA 1
ATOM 1008 C C . LYS A 1 132 ? -5.558 -0.056 -46.112 1.00 83.69 132 LYS A C 1
ATOM 1010 O O . LYS A 1 132 ? -6.344 0.390 -46.936 1.00 83.69 132 LYS A O 1
ATOM 1015 N N . GLU A 1 133 ? -4.268 -0.275 -46.366 1.00 81.50 133 GLU A N 1
ATOM 1016 C CA . GLU A 1 133 ? -3.622 0.056 -47.647 1.00 81.50 133 GLU A CA 1
ATOM 1017 C C . GLU A 1 133 ? -4.327 -0.622 -48.829 1.00 81.50 133 GLU A C 1
ATOM 1019 O O . GLU A 1 133 ? -4.717 0.039 -49.789 1.00 81.50 133 GLU A O 1
ATOM 1024 N N . ASN A 1 134 ? -4.605 -1.924 -48.720 1.00 79.88 134 ASN A N 1
ATOM 1025 C CA . ASN A 1 134 ? -5.302 -2.670 -49.769 1.00 79.88 134 ASN A CA 1
ATOM 1026 C C . ASN A 1 134 ? -6.778 -2.236 -49.918 1.00 79.88 134 ASN A C 1
ATOM 1028 O O . ASN A 1 134 ? -7.325 -2.200 -51.018 1.00 79.88 134 ASN A O 1
ATOM 1032 N N . THR A 1 135 ? -7.449 -1.867 -48.820 1.00 79.00 135 THR A N 1
ATOM 1033 C CA . THR A 1 135 ? -8.821 -1.329 -48.885 1.00 79.00 135 THR A CA 1
ATOM 1034 C C . THR A 1 135 ? -8.853 0.040 -49.564 1.00 79.00 135 THR A C 1
ATOM 1036 O O . THR A 1 135 ? -9.766 0.303 -50.351 1.00 79.00 135 THR A O 1
ATOM 1039 N N . ASP A 1 136 ? -7.861 0.887 -49.299 1.00 74.94 136 ASP A N 1
ATOM 1040 C CA . ASP A 1 136 ? -7.732 2.211 -49.899 1.00 74.94 136 ASP A CA 1
ATOM 1041 C C . ASP A 1 136 ? -7.391 2.109 -51.398 1.00 74.94 136 ASP A C 1
ATOM 1043 O O . ASP A 1 136 ? -8.046 2.771 -52.205 1.00 74.94 136 ASP A O 1
ATOM 1047 N N . GLU A 1 137 ? -6.489 1.206 -51.804 1.00 71.38 137 GLU A N 1
ATOM 1048 C CA . GLU A 1 137 ? -6.205 0.915 -53.222 1.00 71.38 137 GLU A CA 1
ATOM 1049 C C . GLU A 1 137 ? -7.449 0.422 -53.978 1.00 71.38 137 GLU A C 1
ATOM 1051 O O . GLU A 1 137 ? -7.793 0.947 -55.042 1.00 71.38 137 GLU A O 1
ATOM 1056 N N . VAL A 1 138 ? -8.189 -0.534 -53.405 1.00 71.69 138 VAL A N 1
ATOM 1057 C CA . VAL A 1 138 ? -9.427 -1.057 -54.008 1.00 71.69 138 VAL A CA 1
ATOM 1058 C C . VAL A 1 138 ? -10.503 0.027 -54.124 1.00 71.69 138 VAL A C 1
ATOM 1060 O O . VAL A 1 138 ? -11.323 -0.010 -55.048 1.00 71.69 138 VAL A O 1
ATOM 1063 N N . ASN A 1 139 ? -10.545 0.986 -53.197 1.00 70.81 139 ASN A N 1
ATOM 1064 C CA . ASN A 1 139 ? -11.519 2.071 -53.237 1.00 70.81 139 ASN A CA 1
ATOM 1065 C C . ASN A 1 139 ? -11.144 3.134 -54.286 1.00 70.81 139 ASN A C 1
ATOM 1067 O O . ASN A 1 139 ? -12.022 3.580 -55.021 1.00 70.81 139 ASN A O 1
ATOM 1071 N N . VAL A 1 140 ? -9.856 3.470 -54.429 1.00 65.00 140 VAL A N 1
ATOM 1072 C CA . VAL A 1 140 ? -9.350 4.375 -55.480 1.00 65.00 140 VAL A CA 1
ATOM 1073 C C . VAL A 1 140 ? -9.572 3.779 -56.874 1.00 65.00 140 VAL A C 1
ATOM 1075 O O . VAL A 1 140 ? -10.116 4.455 -57.745 1.00 65.00 140 VAL A O 1
ATOM 1078 N N . GLU A 1 141 ? -9.279 2.490 -57.079 1.00 66.81 141 GLU A N 1
ATOM 1079 C CA . GLU A 1 141 ? -9.489 1.838 -58.382 1.00 66.81 141 GLU A CA 1
ATOM 1080 C C . GLU A 1 141 ? -10.980 1.764 -58.774 1.00 66.81 141 GLU A C 1
ATOM 1082 O O . GLU A 1 141 ? -11.339 1.828 -59.955 1.00 66.81 141 GLU A O 1
ATOM 1087 N N . LYS A 1 142 ? -11.885 1.649 -57.793 1.00 66.25 142 LYS A N 1
ATOM 1088 C CA . LYS A 1 142 ? -13.336 1.709 -58.036 1.00 66.25 142 LYS A CA 1
ATOM 1089 C C . LYS A 1 142 ? -13.816 3.113 -58.396 1.00 66.25 142 LYS A C 1
ATOM 1091 O O . LYS A 1 142 ? -14.737 3.221 -59.204 1.00 66.25 142 LYS A O 1
ATOM 1096 N N . ILE A 1 143 ? -13.215 4.156 -57.826 1.00 61.78 143 ILE A N 1
ATOM 1097 C CA . ILE A 1 143 ? -13.542 5.555 -58.137 1.00 61.78 143 ILE A CA 1
ATOM 1098 C C . ILE A 1 143 ? -13.087 5.893 -59.565 1.00 61.78 143 ILE A C 1
ATOM 1100 O O . ILE A 1 143 ? -13.912 6.334 -60.363 1.00 61.78 143 ILE A O 1
ATOM 1104 N N . ASP A 1 144 ? -11.851 5.546 -59.941 1.00 65.75 144 ASP A N 1
ATOM 1105 C CA . ASP A 1 144 ? -11.319 5.781 -61.296 1.00 65.75 144 ASP A CA 1
ATOM 1106 C C . ASP A 1 144 ? -12.146 5.082 -62.392 1.00 65.75 144 ASP A C 1
ATOM 1108 O O . ASP A 1 144 ? -12.424 5.646 -63.455 1.00 65.75 144 ASP A O 1
ATOM 1112 N N . LYS A 1 145 ? -12.598 3.844 -62.144 1.00 65.94 145 LYS A N 1
ATOM 1113 C CA . LYS A 1 145 ? -13.458 3.111 -63.093 1.00 65.94 145 LYS A CA 1
ATOM 1114 C C . LYS A 1 145 ? -14.869 3.690 -63.196 1.00 65.94 145 LYS A C 1
ATOM 1116 O O . LYS A 1 145 ? -15.513 3.523 -64.234 1.00 65.94 145 LYS A O 1
ATOM 1121 N N . ASN A 1 146 ? -15.364 4.332 -62.140 1.00 64.69 146 ASN A N 1
ATOM 1122 C CA . ASN A 1 146 ? -16.684 4.952 -62.135 1.00 64.69 146 ASN A CA 1
ATOM 1123 C C . ASN A 1 146 ? -16.675 6.285 -62.903 1.00 64.69 146 ASN A C 1
ATOM 1125 O O . ASN A 1 146 ? -17.559 6.509 -63.729 1.00 64.69 146 ASN A O 1
ATOM 1129 N N . ASP A 1 147 ? -15.634 7.102 -62.725 1.00 63.47 147 ASP A N 1
ATOM 1130 C CA . ASP A 1 147 ? -15.471 8.370 -63.447 1.00 63.47 147 ASP A CA 1
ATOM 1131 C C . ASP A 1 147 ? -15.162 8.146 -64.941 1.00 63.47 147 ASP A C 1
ATOM 1133 O O . ASP A 1 147 ? -15.737 8.809 -65.804 1.00 63.47 147 ASP A O 1
ATOM 1137 N N . SER A 1 148 ? -14.370 7.121 -65.287 1.00 61.38 148 SER A N 1
ATOM 1138 C CA . SER A 1 148 ? -14.093 6.763 -66.690 1.00 61.38 148 SER A CA 1
ATOM 1139 C C . SER A 1 148 ? -15.333 6.294 -67.475 1.00 61.38 148 SER A C 1
ATOM 1141 O O . SER A 1 148 ? -15.403 6.482 -68.694 1.00 61.38 148 SER A O 1
ATOM 1143 N N . ASN A 1 149 ? -16.319 5.687 -66.807 1.00 61.75 149 ASN A N 1
ATOM 1144 C CA . ASN A 1 149 ? -17.580 5.285 -67.439 1.00 61.75 149 ASN A CA 1
ATOM 1145 C C . ASN A 1 149 ? -18.576 6.448 -67.582 1.00 61.75 149 ASN A C 1
ATOM 1147 O O . ASN A 1 149 ? -19.424 6.390 -68.471 1.00 61.75 149 ASN A O 1
ATOM 1151 N N . ALA A 1 150 ? -18.468 7.495 -66.758 1.00 61.00 150 ALA A N 1
ATOM 1152 C CA . ALA A 1 150 ? -19.336 8.671 -66.821 1.00 61.00 150 ALA A CA 1
ATOM 1153 C C . ALA A 1 150 ? -19.033 9.585 -68.027 1.00 61.00 150 ALA A C 1
ATOM 1155 O O . ALA A 1 150 ? -19.931 10.256 -68.523 1.00 61.00 150 ALA A O 1
ATOM 1156 N N . GLU A 1 151 ? -17.800 9.579 -68.547 1.00 61.25 151 GLU A N 1
ATOM 1157 C CA . GLU A 1 151 ? -17.407 10.377 -69.725 1.00 61.25 151 GLU A CA 1
ATOM 1158 C C . GLU A 1 151 ? -17.755 9.727 -71.081 1.00 61.25 151 GLU A C 1
ATOM 1160 O O . GLU A 1 151 ? -17.553 10.333 -72.134 1.00 61.25 151 GLU A O 1
ATOM 1165 N N . ARG A 1 152 ? -18.263 8.486 -71.091 1.00 59.59 152 ARG A N 1
ATOM 1166 C CA . ARG A 1 152 ? -18.596 7.737 -72.323 1.00 59.59 152 ARG A CA 1
ATOM 1167 C C . ARG A 1 152 ? -20.088 7.742 -72.696 1.00 59.59 152 ARG A C 1
ATOM 1169 O O . ARG A 1 152 ? -20.444 7.090 -73.680 1.00 59.59 152 ARG A O 1
ATOM 1176 N N . THR A 1 153 ? -20.939 8.451 -71.952 1.00 55.38 153 THR A N 1
ATOM 1177 C CA . THR A 1 153 ? -22.380 8.648 -72.232 1.00 55.38 153 THR A CA 1
ATOM 1178 C C . THR A 1 153 ? -22.674 10.074 -72.656 1.00 55.38 153 THR A C 1
ATOM 1180 O O . THR A 1 153 ? -23.447 10.247 -73.624 1.00 55.38 153 THR A O 1
#

Solvent-accessible surface area (backbone atoms only — not comparable to full-atom values): 8189 Å² total; per-residue (Å²): 128,58,79,60,59,54,47,46,53,51,19,50,48,30,32,52,52,9,53,52,31,39,52,52,15,54,51,38,43,70,69,42,91,23,70,66,58,17,42,53,42,26,43,58,32,38,51,50,12,52,44,33,29,50,50,14,51,47,52,36,41,37,68,76,70,69,45,81,59,63,69,55,55,49,48,47,54,49,50,65,57,46,45,59,54,51,41,51,52,51,48,54,49,41,56,74,67,66,56,78,70,47,92,83,64,88,79,65,74,63,60,59,55,53,48,51,54,50,52,52,55,50,50,54,50,50,52,54,48,53,54,47,54,54,50,50,52,56,49,51,57,52,49,55,58,52,56,62,57,64,78,76,116

Foldseek 3Di:
DPPLVVLLVVLVVLLVVLVVLQVQLVVQLVPDDFQLSNLVSNLVSNLSSLLSNLVSVQSNCCSPVVDRDVVSVCVNVVSVVVSVVVSVVSVVVCVVVVPDGPPPDDDDPVVVVVVVVVVVVVVVVVVVVVVVVVVVVVVVVVVVVVVVVVVVD

Mean predicted aligned error: 10.74 Å

Nearest PDB structures (foldseek):
  7qru-assembly1_G  TM=9.753E-01  e=1.164E-08  Alkalihalophilus pseudofirmus
  6z16-assembly1_g  TM=9.583E-01  e=1.943E-08  Anoxybacillus flavithermus WK1
  6u8y-assembly1_c  TM=9.009E-01  e=1.082E-05  Pyrococcus furiosus COM1
  7d3u-assembly1_G  TM=9.058E-01  e=2.543E-05  Dietzia sp. DQ12-45-1b
  2gen-assembly1_A-2  TM=3.238E-01  e=5.423E-01  Pseudomonas aeruginosa PAO1